Protein AF-A0A1T3P278-F1 (afdb_monomer)

Radius of gyration: 24.26 Å; Cα contacts (8 Å, |Δi|>4): 139; chains: 1; bounding box: 46×28×70 Å

Nearest PDB structures (foldseek):
  1vz0-assembly3_D  TM=4.898E-01  e=8.475E-02  Thermus thermophilus HB27
  1r71-assembly2_D  TM=7.189E-01  e=1.219E+00  Escherichia coli
  5f6f-assembly1_B  TM=4.542E-01  e=1.077E+00  Staphylococcus aureus
  5ffz-assembly1_A-2  TM=4.486E-01  e=1.662E+00  Staphylococcus aureus
  2j37-assembly1_W  TM=3.219E-01  e=3.496E+00  Canis sp.

Structure (mmCIF, N/CA/C/O backbone):
data_AF-A0A1T3P278-F1
#
_entry.id   AF-A0A1T3P278-F1
#
loop_
_atom_site.group_PDB
_atom_site.id
_atom_site.type_symbol
_atom_site.label_atom_id
_atom_site.label_alt_id
_atom_site.label_comp_id
_atom_site.label_asym_id
_atom_site.label_entity_id
_atom_site.label_seq_id
_atom_site.pdbx_PDB_ins_code
_atom_site.Cartn_x
_atom_site.Cartn_y
_atom_site.Cartn_z
_atom_site.occupancy
_atom_site.B_iso_or_equiv
_atom_site.auth_seq_id
_atom_site.auth_comp_id
_atom_site.auth_asym_id
_atom_site.auth_atom_id
_atom_site.pdbx_PDB_model_num
ATOM 1 N N . MET A 1 1 ? 30.015 12.607 -36.458 1.00 59.81 1 MET A N 1
ATOM 2 C CA . MET A 1 1 ? 29.574 11.250 -36.069 1.00 59.81 1 MET A CA 1
ATOM 3 C C . MET A 1 1 ? 28.086 11.302 -35.760 1.00 59.81 1 MET A C 1
ATOM 5 O O . MET A 1 1 ? 27.702 11.973 -34.810 1.00 59.81 1 MET A O 1
ATOM 9 N N . SER A 1 2 ? 27.245 10.689 -36.589 1.00 67.75 2 SER A N 1
ATOM 10 C CA . SER A 1 2 ? 25.789 10.689 -36.395 1.00 67.75 2 SER A CA 1
ATOM 11 C C . SER A 1 2 ? 25.413 9.704 -35.285 1.00 67.75 2 SER A C 1
ATOM 13 O O . SER A 1 2 ? 25.802 8.540 -35.339 1.00 67.75 2 SER A O 1
ATOM 15 N N . LEU A 1 3 ? 24.679 10.155 -34.266 1.00 79.50 3 LEU A N 1
ATOM 16 C CA . LEU A 1 3 ? 24.185 9.272 -33.205 1.00 79.50 3 LEU A CA 1
ATOM 17 C C . LEU A 1 3 ? 23.054 8.392 -33.755 1.00 79.50 3 LEU A C 1
ATOM 19 O O . LEU A 1 3 ? 22.084 8.912 -34.303 1.00 79.50 3 LEU A O 1
ATOM 23 N N . ALA A 1 4 ? 23.151 7.072 -33.580 1.00 90.50 4 ALA A N 1
ATOM 24 C CA . ALA A 1 4 ? 22.083 6.151 -33.957 1.00 90.50 4 ALA A CA 1
ATOM 25 C C . ALA A 1 4 ? 20.780 6.484 -33.201 1.00 90.50 4 ALA A C 1
ATOM 27 O O . ALA A 1 4 ? 20.784 6.710 -31.981 1.00 90.50 4 ALA A O 1
ATOM 28 N N . THR A 1 5 ? 19.655 6.508 -33.921 1.00 95.31 5 THR A N 1
ATOM 29 C CA . THR A 1 5 ? 18.324 6.789 -33.364 1.00 95.31 5 THR A CA 1
ATOM 30 C C . THR A 1 5 ? 17.374 5.614 -33.578 1.00 95.31 5 THR A C 1
ATOM 32 O O . THR A 1 5 ? 17.538 4.824 -34.501 1.00 95.31 5 THR A O 1
ATOM 35 N N . LYS A 1 6 ? 16.391 5.483 -32.684 1.00 94.75 6 LYS A N 1
ATOM 36 C CA . LYS A 1 6 ? 15.361 4.441 -32.692 1.00 94.75 6 LYS A CA 1
ATOM 37 C C . LYS A 1 6 ? 14.016 5.056 -32.302 1.00 94.75 6 LYS A C 1
ATOM 39 O O . LYS A 1 6 ? 13.959 5.934 -31.433 1.00 94.75 6 LYS A O 1
ATOM 44 N N . GLN A 1 7 ? 12.933 4.597 -32.926 1.00 97.31 7 GLN A N 1
ATOM 45 C CA . GLN A 1 7 ? 11.576 5.007 -32.572 1.00 97.31 7 GLN A CA 1
ATOM 46 C C . GLN A 1 7 ? 11.068 4.222 -31.356 1.00 97.31 7 GLN A C 1
ATOM 48 O O . GLN A 1 7 ? 11.244 3.010 -31.260 1.00 97.31 7 GLN A O 1
ATOM 53 N N . CYS A 1 8 ? 10.437 4.916 -30.409 1.00 96.75 8 CYS A N 1
ATOM 54 C CA . CYS A 1 8 ? 9.763 4.282 -29.277 1.00 96.75 8 CYS A CA 1
ATOM 55 C C . CYS A 1 8 ? 8.358 3.802 -29.668 1.00 96.75 8 CYS A C 1
ATOM 57 O O . CYS A 1 8 ? 7.543 4.615 -30.092 1.00 96.75 8 CYS A O 1
ATOM 59 N N . ASN A 1 9 ? 8.023 2.537 -29.402 1.00 95.31 9 ASN A N 1
ATOM 60 C CA . ASN A 1 9 ? 6.710 1.953 -29.712 1.00 95.31 9 ASN A CA 1
ATOM 61 C C . ASN A 1 9 ? 5.560 2.517 -28.857 1.00 95.31 9 ASN A C 1
ATOM 63 O O . ASN A 1 9 ? 4.403 2.309 -29.195 1.00 95.31 9 ASN A O 1
ATOM 67 N N . ARG A 1 10 ? 5.861 3.196 -27.736 1.00 92.50 10 ARG A N 1
ATOM 68 C CA . ARG A 1 10 ? 4.845 3.754 -26.821 1.00 92.50 10 ARG A CA 1
ATOM 69 C C . ARG A 1 10 ? 4.504 5.214 -27.108 1.00 92.50 10 ARG A C 1
ATOM 71 O O . ARG A 1 10 ? 3.342 5.586 -27.067 1.00 92.50 10 ARG A O 1
ATOM 78 N N . CYS A 1 11 ? 5.511 6.063 -27.314 1.00 94.94 11 CYS A N 1
ATOM 79 C CA . CYS A 1 11 ? 5.301 7.498 -27.553 1.00 94.94 11 CYS A CA 1
ATOM 80 C C . CYS A 1 11 ? 5.552 7.919 -29.003 1.00 94.94 11 CYS A C 1
ATOM 82 O O . CYS A 1 11 ? 5.442 9.103 -29.305 1.00 94.94 11 CYS A O 1
ATOM 84 N N . HIS A 1 12 ? 5.948 6.982 -29.869 1.00 95.50 12 HIS A N 1
ATOM 85 C CA . HIS A 1 12 ? 6.213 7.168 -31.300 1.00 95.50 12 HIS A CA 1
ATOM 86 C C . HIS A 1 12 ? 7.274 8.225 -31.654 1.00 95.50 12 HIS A C 1
ATOM 88 O O . HIS A 1 12 ? 7.442 8.573 -32.820 1.00 95.50 12 HIS A O 1
ATOM 94 N N . ARG A 1 13 ? 8.053 8.706 -30.673 1.00 96.12 13 ARG A N 1
ATOM 95 C CA . ARG A 1 13 ? 9.148 9.667 -30.889 1.00 96.12 13 ARG A CA 1
ATOM 96 C C . ARG A 1 13 ? 10.464 8.952 -31.192 1.00 96.12 13 ARG A C 1
ATOM 98 O O . ARG A 1 13 ? 10.806 7.979 -30.515 1.00 96.12 13 ARG A O 1
ATOM 105 N N . ASN A 1 14 ? 11.233 9.502 -32.130 1.00 96.56 14 ASN A N 1
ATOM 106 C CA . ASN A 1 14 ? 12.617 9.099 -32.376 1.00 96.56 14 ASN A CA 1
ATOM 107 C C . ASN A 1 14 ? 13.516 9.622 -31.252 1.00 96.56 14 ASN A C 1
ATOM 109 O O . ASN A 1 14 ? 13.490 10.807 -30.915 1.00 96.56 14 ASN A O 1
ATOM 113 N N . ARG A 1 15 ? 14.291 8.731 -30.633 1.00 94.56 15 ARG A N 1
ATOM 114 C CA . ARG A 1 15 ? 15.255 9.054 -29.573 1.00 94.56 15 ARG A CA 1
ATOM 115 C C . ARG A 1 15 ? 16.594 8.405 -29.894 1.00 94.56 15 ARG A C 1
ATOM 117 O O . ARG A 1 15 ? 16.657 7.449 -30.660 1.00 94.56 15 ARG A O 1
ATOM 124 N N . THR A 1 16 ? 17.668 8.902 -29.294 1.00 95.31 16 THR A N 1
ATOM 125 C CA . THR A 1 16 ? 18.978 8.248 -29.381 1.00 95.31 16 THR A CA 1
ATOM 126 C C . THR A 1 16 ? 18.913 6.854 -28.759 1.00 95.31 16 THR A C 1
ATOM 128 O O . THR A 1 16 ? 18.206 6.658 -27.768 1.00 95.31 16 THR A O 1
ATOM 131 N N . VAL A 1 17 ? 19.672 5.891 -29.291 1.00 95.06 17 VAL A N 1
ATOM 132 C CA . VAL A 1 17 ? 19.747 4.518 -28.739 1.00 95.06 17 VAL A CA 1
ATOM 133 C C . VAL A 1 17 ? 20.113 4.490 -27.247 1.00 95.06 17 VAL A C 1
ATOM 135 O O . VAL A 1 17 ? 19.632 3.642 -26.504 1.00 95.06 17 VAL A O 1
ATOM 138 N N . SER A 1 18 ? 20.858 5.492 -26.764 1.00 94.25 18 SER A N 1
ATOM 139 C CA . SER A 1 18 ? 21.175 5.693 -25.341 1.00 94.25 18 SER A CA 1
ATOM 140 C C . SER A 1 18 ? 19.956 5.923 -24.436 1.00 94.25 18 SER A C 1
ATOM 142 O O . SER A 1 18 ? 20.058 5.775 -23.221 1.00 94.25 18 SER A O 1
ATOM 144 N N . LYS A 1 19 ? 18.796 6.283 -25.000 1.00 96.00 19 LYS A N 1
ATOM 145 C CA . LYS A 1 19 ? 17.521 6.439 -24.281 1.00 96.00 19 LYS A CA 1
ATOM 146 C C . LYS A 1 19 ? 16.685 5.159 -24.275 1.00 96.00 19 LYS A C 1
ATOM 148 O O . LYS A 1 19 ? 15.501 5.218 -23.949 1.00 96.00 19 LYS A O 1
ATOM 153 N N . PHE A 1 20 ? 17.268 4.014 -24.616 1.00 96.19 20 PHE A N 1
ATOM 154 C CA . PHE A 1 20 ? 16.629 2.704 -24.550 1.00 96.19 20 PHE A CA 1
ATOM 155 C C . PHE A 1 20 ? 17.453 1.763 -23.667 1.00 96.19 20 PHE A C 1
ATOM 157 O O . PHE A 1 20 ? 18.680 1.831 -23.626 1.00 96.19 20 PHE A O 1
ATOM 164 N N . TRP A 1 21 ? 16.773 0.879 -22.938 1.00 94.31 21 TRP A N 1
ATOM 165 C CA . TRP A 1 21 ? 17.439 -0.155 -22.146 1.00 94.31 21 TRP A CA 1
ATOM 166 C C . TRP A 1 21 ? 18.032 -1.227 -23.066 1.00 94.31 21 TRP A C 1
ATOM 168 O O . TRP A 1 21 ? 17.357 -1.667 -23.999 1.00 94.31 21 TRP A O 1
ATOM 178 N N . ARG A 1 22 ? 19.264 -1.665 -22.779 1.00 94.94 22 ARG A N 1
ATOM 179 C CA . ARG A 1 22 ? 19.911 -2.781 -23.482 1.00 94.94 22 ARG A CA 1
ATOM 180 C C . ARG A 1 22 ? 19.222 -4.106 -23.136 1.00 94.94 22 ARG A C 1
ATOM 182 O O . ARG A 1 22 ? 18.919 -4.349 -21.969 1.00 94.94 22 ARG A O 1
ATOM 189 N N . ASP A 1 23 ? 18.984 -4.949 -24.134 1.00 95.50 23 ASP A N 1
ATOM 190 C CA . ASP A 1 23 ? 18.455 -6.309 -23.974 1.00 95.50 23 ASP A CA 1
ATOM 191 C C . ASP A 1 23 ? 19.122 -7.216 -25.013 1.00 95.50 23 ASP A C 1
ATOM 193 O O . ASP A 1 23 ? 18.791 -7.168 -26.195 1.00 95.50 23 ASP A O 1
ATOM 197 N N . ALA A 1 24 ? 20.086 -8.026 -24.570 1.00 95.44 24 ALA A N 1
ATOM 198 C CA . ALA A 1 24 ? 20.915 -8.860 -25.446 1.00 95.44 24 ALA A CA 1
ATOM 199 C C . ALA A 1 24 ? 20.131 -9.962 -26.182 1.00 95.44 24 ALA A C 1
ATOM 201 O O . ALA A 1 24 ? 20.670 -10.609 -27.072 1.00 95.44 24 ALA A O 1
ATOM 202 N N . ARG A 1 25 ? 18.868 -10.192 -25.807 1.00 95.75 25 ARG A N 1
ATOM 203 C CA . ARG A 1 25 ? 17.990 -11.185 -26.440 1.00 95.75 25 ARG A CA 1
ATOM 204 C C . ARG A 1 25 ? 17.287 -10.648 -27.686 1.00 95.75 25 ARG A C 1
ATOM 206 O O . ARG A 1 25 ? 16.671 -11.426 -28.405 1.00 95.75 25 ARG A O 1
ATOM 213 N N . LEU A 1 26 ? 17.311 -9.333 -27.907 1.00 93.56 26 LEU A N 1
ATOM 214 C CA . LEU A 1 26 ? 16.681 -8.703 -29.064 1.00 93.56 26 LEU A CA 1
ATOM 215 C C . LEU A 1 26 ? 17.700 -8.543 -30.202 1.00 93.56 26 LEU A C 1
ATOM 217 O O . LEU A 1 26 ? 18.852 -8.216 -29.915 1.00 93.56 26 LEU A O 1
ATOM 221 N N . PRO A 1 27 ? 17.297 -8.710 -31.478 1.00 91.94 27 PRO A N 1
ATOM 222 C CA . PRO A 1 27 ? 18.211 -8.610 -32.623 1.00 91.94 27 PRO A CA 1
ATOM 223 C C . PRO A 1 27 ? 18.964 -7.277 -32.717 1.00 91.94 27 PRO A C 1
ATOM 225 O O . PRO A 1 27 ? 20.087 -7.226 -33.203 1.00 91.94 27 PRO A O 1
ATOM 228 N N . ASP A 1 28 ? 18.349 -6.194 -32.246 1.00 90.19 28 ASP A N 1
ATOM 229 C CA . ASP A 1 28 ? 18.924 -4.850 -32.227 1.00 90.19 28 ASP A CA 1
ATOM 230 C C . ASP A 1 28 ? 19.622 -4.503 -30.903 1.00 90.19 28 ASP A C 1
ATOM 232 O O . ASP A 1 28 ? 20.197 -3.426 -30.776 1.00 90.19 28 ASP A O 1
ATOM 236 N N . GLY A 1 29 ? 19.564 -5.387 -29.903 1.00 95.00 29 GLY A N 1
ATOM 237 C CA . GLY A 1 29 ? 20.167 -5.190 -28.589 1.00 95.00 29 GLY A CA 1
ATOM 238 C C . GLY A 1 29 ? 19.476 -4.147 -27.699 1.00 95.00 29 GLY A C 1
ATOM 239 O O . GLY A 1 29 ? 19.986 -3.863 -26.611 1.00 95.00 29 GLY A O 1
ATOM 240 N N . PHE A 1 30 ? 18.333 -3.573 -28.103 1.00 95.31 30 PHE A N 1
AT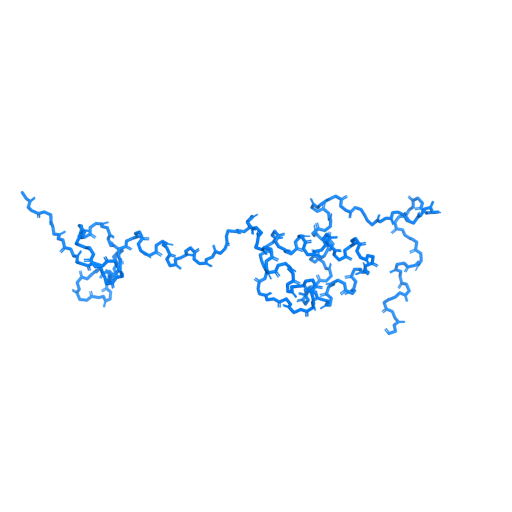OM 241 C CA . PHE A 1 30 ? 17.642 -2.509 -27.361 1.00 95.31 30 PHE A CA 1
ATOM 242 C C . PHE A 1 30 ? 16.135 -2.749 -27.273 1.00 95.31 30 PHE A C 1
ATOM 244 O O . PHE A 1 30 ? 15.474 -3.132 -28.231 1.00 95.31 30 PHE A O 1
ATOM 251 N N . ARG A 1 31 ? 15.527 -2.430 -26.127 1.00 95.19 31 ARG A N 1
ATOM 252 C CA . ARG A 1 31 ? 14.065 -2.520 -25.987 1.00 95.19 31 ARG A CA 1
ATOM 253 C C . ARG A 1 31 ? 13.331 -1.570 -26.936 1.00 95.19 31 ARG A C 1
ATOM 255 O O . ARG A 1 31 ? 13.798 -0.476 -27.232 1.00 95.19 31 ARG A O 1
ATOM 262 N N . GLY A 1 32 ? 12.111 -1.943 -27.328 1.00 94.94 32 GLY A N 1
ATOM 263 C CA . GLY A 1 32 ? 11.233 -1.109 -28.163 1.00 94.94 32 GLY A CA 1
ATOM 264 C C . GLY A 1 32 ? 10.639 0.124 -27.465 1.00 94.94 32 GLY A C 1
ATOM 265 O O . GLY A 1 32 ? 9.978 0.935 -28.105 1.00 94.94 32 GLY A O 1
ATOM 266 N N . ILE A 1 33 ? 10.848 0.290 -26.155 1.00 95.06 33 ILE A N 1
ATOM 267 C CA . ILE A 1 33 ? 10.278 1.384 -25.358 1.00 95.06 33 ILE A CA 1
ATOM 268 C C . ILE A 1 33 ? 11.417 2.208 -24.751 1.00 95.06 33 ILE A C 1
ATOM 270 O O . ILE A 1 33 ? 12.332 1.647 -24.144 1.00 95.06 33 ILE A O 1
ATOM 274 N N . CYS A 1 34 ? 11.358 3.536 -24.891 1.00 95.00 34 CYS A N 1
ATOM 275 C CA . CYS A 1 34 ? 12.368 4.429 -24.320 1.00 95.00 34 CYS A CA 1
ATOM 276 C C . CYS A 1 34 ? 12.324 4.432 -22.783 1.00 95.00 34 CYS A C 1
ATOM 278 O O . CYS A 1 34 ? 11.293 4.126 -22.183 1.00 95.00 34 CYS A O 1
ATOM 280 N N . THR A 1 35 ? 13.424 4.812 -22.132 1.00 92.69 35 THR A N 1
ATOM 281 C CA . THR A 1 35 ? 13.563 4.791 -20.667 1.00 92.69 35 THR A CA 1
ATOM 282 C C . THR A 1 35 ? 12.464 5.583 -19.966 1.00 92.69 35 THR A C 1
ATOM 284 O O . THR A 1 35 ? 11.836 5.047 -19.062 1.00 92.69 35 THR A O 1
ATOM 287 N N . THR A 1 36 ? 12.120 6.773 -20.466 1.00 90.94 36 THR A N 1
ATOM 288 C CA . THR A 1 36 ? 11.020 7.599 -19.937 1.00 90.94 36 THR A CA 1
ATOM 289 C C . THR A 1 36 ? 9.674 6.875 -19.999 1.00 90.94 36 THR A C 1
ATOM 291 O O . THR A 1 36 ? 8.918 6.834 -19.035 1.00 90.94 36 THR A O 1
ATOM 294 N N . CYS A 1 37 ? 9.359 6.255 -21.138 1.00 89.81 37 CYS A N 1
ATOM 295 C CA . CYS A 1 37 ? 8.137 5.469 -21.286 1.00 89.81 37 CYS A CA 1
ATOM 296 C C . CYS A 1 37 ? 8.163 4.203 -20.425 1.00 89.81 37 CYS A C 1
ATOM 298 O O . CYS A 1 37 ? 7.119 3.794 -19.928 1.00 89.81 37 CYS A O 1
ATOM 300 N N . SER A 1 38 ? 9.333 3.597 -20.229 1.00 88.12 38 SER A N 1
ATOM 301 C CA . SER A 1 38 ? 9.500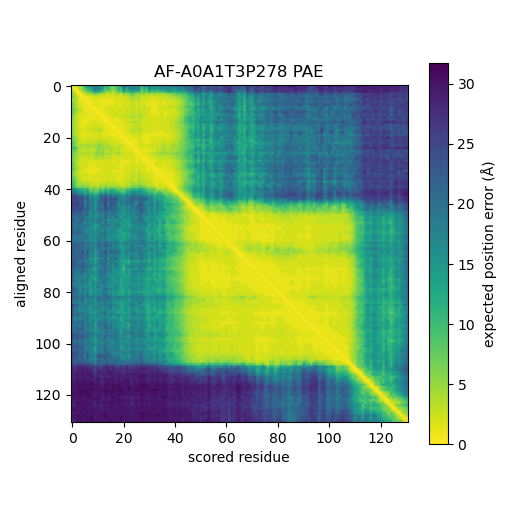 2.459 -19.331 1.00 88.12 38 SER A CA 1
ATOM 302 C C . SER A 1 38 ? 9.287 2.861 -17.869 1.00 88.12 38 SER A C 1
ATOM 304 O O . SER A 1 38 ? 8.697 2.088 -17.118 1.00 88.12 38 SER A O 1
ATOM 306 N N . GLU A 1 39 ? 9.739 4.044 -17.458 1.00 83.12 39 GLU A N 1
ATOM 307 C CA . GLU A 1 39 ? 9.532 4.598 -16.115 1.00 83.12 39 GLU A CA 1
ATOM 308 C C . GLU A 1 39 ? 8.053 4.871 -15.854 1.00 83.12 39 GLU A C 1
ATOM 310 O O . GLU A 1 39 ? 7.535 4.437 -14.832 1.00 83.12 39 GLU A O 1
ATOM 315 N N . LEU A 1 40 ? 7.333 5.446 -16.821 1.00 76.75 40 LEU A N 1
ATOM 316 C CA . LEU A 1 40 ? 5.884 5.651 -16.711 1.00 76.75 40 LEU A CA 1
ATOM 317 C C . LEU A 1 40 ? 5.102 4.335 -16.561 1.00 76.75 40 LEU A C 1
ATOM 319 O O . LEU A 1 40 ? 4.076 4.305 -15.897 1.00 76.75 40 LEU A O 1
ATOM 323 N N . THR A 1 41 ? 5.548 3.234 -17.181 1.00 67.38 41 THR A N 1
ATOM 324 C CA . THR A 1 41 ? 4.941 1.902 -16.952 1.00 67.38 41 THR A CA 1
ATOM 325 C C . THR A 1 41 ? 5.348 1.287 -15.618 1.00 67.38 41 THR A C 1
ATOM 327 O O . THR A 1 41 ? 4.564 0.554 -15.032 1.00 67.38 41 THR A O 1
ATOM 330 N N . ARG A 1 42 ? 6.562 1.563 -15.125 1.00 63.34 42 ARG A N 1
ATOM 331 C CA . ARG A 1 42 ? 6.990 1.128 -13.785 1.00 63.34 42 ARG A CA 1
ATOM 332 C C . ARG A 1 42 ? 6.265 1.920 -12.686 1.00 63.34 42 ARG A C 1
ATOM 334 O O . ARG A 1 42 ? 6.071 1.404 -11.593 1.00 63.34 42 ARG A O 1
ATOM 341 N N . GLY A 1 43 ? 5.833 3.142 -13.004 1.00 54.47 43 GLY A N 1
ATOM 342 C CA . GLY A 1 43 ? 5.131 4.086 -12.135 1.00 54.47 43 GLY A CA 1
ATOM 343 C C . GLY A 1 43 ? 3.622 3.881 -11.994 1.00 54.47 43 GLY A C 1
ATOM 344 O O . GLY A 1 43 ? 2.986 4.674 -11.314 1.00 54.47 43 GLY A O 1
ATOM 345 N N . THR A 1 44 ? 3.027 2.812 -12.541 1.00 56.25 44 THR A N 1
ATOM 346 C CA . THR A 1 44 ? 1.699 2.374 -12.056 1.00 56.25 44 THR A CA 1
ATOM 347 C C . THR A 1 44 ? 1.779 1.775 -10.646 1.00 56.25 44 THR A C 1
ATOM 349 O O . THR A 1 44 ? 0.761 1.422 -10.054 1.00 56.25 44 THR A O 1
ATOM 352 N N . GLY A 1 45 ? 2.986 1.652 -10.083 1.00 56.16 45 GLY A N 1
ATOM 353 C CA . GLY A 1 45 ? 3.180 1.527 -8.650 1.00 56.16 45 GLY A CA 1
ATOM 354 C C . GLY A 1 45 ? 2.831 2.848 -7.978 1.00 56.16 45 GLY A C 1
ATOM 355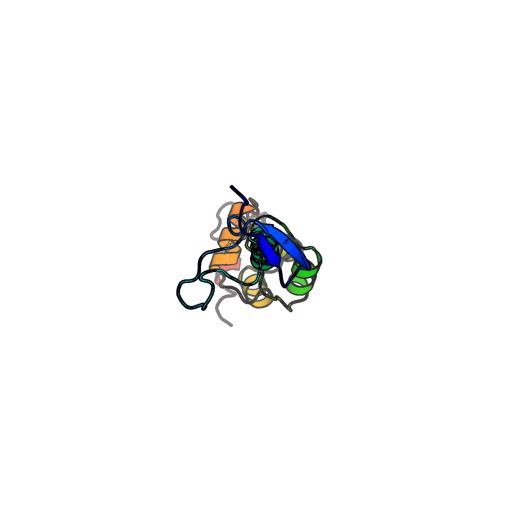 O O . GLY A 1 45 ? 3.681 3.731 -7.896 1.00 56.16 45 GLY A O 1
ATOM 356 N N . ARG A 1 46 ? 1.584 2.965 -7.505 1.00 61.38 46 ARG A N 1
ATOM 357 C CA . ARG A 1 46 ? 1.151 4.001 -6.559 1.00 61.38 46 ARG A CA 1
ATOM 358 C C . ARG A 1 46 ? 2.269 4.231 -5.535 1.00 61.38 46 ARG A C 1
ATOM 360 O O . ARG A 1 46 ? 2.771 3.252 -4.966 1.00 61.38 46 ARG A O 1
ATOM 367 N N . ARG A 1 47 ? 2.701 5.484 -5.337 1.00 67.88 47 ARG A N 1
ATOM 368 C CA . ARG A 1 47 ? 3.797 5.773 -4.401 1.00 67.88 47 ARG A CA 1
ATOM 369 C C . ARG A 1 47 ? 3.415 5.227 -3.014 1.00 67.88 47 ARG A C 1
ATOM 371 O O . ARG A 1 47 ? 2.245 5.317 -2.647 1.00 67.88 47 ARG A O 1
ATOM 378 N N . PRO A 1 48 ? 4.334 4.615 -2.244 1.00 71.94 48 PRO A N 1
ATOM 379 C CA . PRO A 1 48 ? 3.978 3.974 -0.971 1.00 71.94 48 PRO A CA 1
ATOM 380 C C . PRO A 1 48 ? 3.409 4.932 0.085 1.00 71.94 48 PRO A C 1
ATOM 382 O O . PRO A 1 48 ? 2.747 4.487 1.025 1.00 71.94 48 PRO A O 1
ATOM 385 N N . ASP A 1 49 ? 3.736 6.216 -0.047 1.00 80.06 49 ASP A N 1
ATOM 386 C CA . ASP A 1 49 ? 3.348 7.336 0.806 1.00 80.06 49 ASP A CA 1
ATOM 387 C C . ASP A 1 49 ? 2.090 8.074 0.325 1.00 80.06 49 ASP A C 1
ATOM 389 O O . ASP A 1 49 ? 1.461 8.771 1.117 1.00 80.06 49 ASP A O 1
ATOM 393 N N . GLU A 1 50 ? 1.692 7.895 -0.933 1.00 86.25 50 GLU A N 1
ATOM 394 C CA . GLU A 1 50 ? 0.514 8.543 -1.508 1.00 86.25 50 GLU A CA 1
ATOM 395 C C . GLU A 1 50 ? -0.759 7.764 -1.163 1.00 86.25 50 GLU A C 1
ATOM 397 O O . GLU A 1 50 ? -0.800 6.535 -1.256 1.00 86.25 50 GLU A O 1
ATOM 402 N N . VAL A 1 51 ? -1.807 8.480 -0.762 1.00 91.00 51 VAL A N 1
ATOM 403 C CA . VAL A 1 51 ? -3.100 7.895 -0.398 1.00 91.00 51 VAL A CA 1
ATOM 404 C C . VAL A 1 51 ? -4.081 8.140 -1.535 1.00 91.00 51 VAL A C 1
ATOM 406 O O . VAL A 1 51 ? -4.383 9.292 -1.831 1.00 91.00 51 VAL A O 1
ATOM 409 N N . ASP A 1 52 ? -4.605 7.076 -2.148 1.00 91.06 52 ASP A N 1
ATOM 410 C CA . ASP A 1 52 ? -5.747 7.179 -3.060 1.00 91.06 52 ASP A CA 1
ATOM 411 C C . ASP A 1 52 ? -7.059 7.100 -2.255 1.00 91.06 52 ASP A C 1
ATOM 413 O O . ASP A 1 52 ? -7.373 6.032 -1.704 1.00 91.06 52 ASP A O 1
ATOM 417 N N . PRO A 1 53 ? -7.858 8.184 -2.193 1.00 93.44 53 PRO A N 1
ATOM 418 C CA . PRO A 1 53 ? -9.105 8.207 -1.429 1.00 93.44 53 PRO A CA 1
ATOM 419 C C . PRO A 1 53 ? -10.086 7.103 -1.842 1.00 93.44 53 PRO A C 1
ATOM 421 O O . PRO A 1 53 ? -10.686 6.459 -0.986 1.00 93.44 53 PRO A O 1
ATOM 424 N N . MET A 1 54 ? -10.178 6.788 -3.138 1.00 93.12 54 MET A N 1
ATOM 425 C CA . MET A 1 54 ? -11.092 5.768 -3.662 1.00 93.12 54 MET A CA 1
ATOM 426 C C . MET A 1 54 ? -10.657 4.348 -3.265 1.00 93.12 54 MET A C 1
ATOM 428 O O . MET A 1 54 ? -11.468 3.425 -3.140 1.00 93.12 54 MET A O 1
ATOM 432 N N . ALA A 1 55 ? -9.354 4.122 -3.079 1.00 93.94 55 ALA A N 1
ATOM 433 C CA . ALA A 1 55 ? -8.857 2.860 -2.538 1.00 93.94 55 ALA A CA 1
ATOM 434 C C . ALA A 1 55 ? -9.197 2.714 -1.049 1.00 93.94 55 ALA A C 1
ATOM 436 O O . ALA A 1 55 ? -9.629 1.636 -0.631 1.00 93.94 55 ALA A O 1
ATOM 437 N N . VAL A 1 56 ? -9.050 3.796 -0.279 1.00 96.25 56 VAL A N 1
ATOM 438 C CA . VAL A 1 56 ? -9.400 3.836 1.147 1.00 96.25 56 VAL A CA 1
ATOM 439 C C . VAL A 1 56 ? -10.897 3.624 1.347 1.00 96.25 56 VAL A C 1
ATOM 441 O O . VAL A 1 56 ? -11.281 2.768 2.139 1.00 96.25 56 VAL A O 1
ATOM 444 N N . GLU A 1 57 ? -11.748 4.331 0.606 1.00 96.69 57 GLU A N 1
ATOM 445 C CA . GLU A 1 57 ? -13.206 4.211 0.709 1.00 96.69 57 GLU A CA 1
ATOM 446 C C . GLU A 1 57 ? -13.687 2.780 0.453 1.00 96.69 57 GLU A C 1
ATOM 448 O O . GLU A 1 57 ? -14.421 2.219 1.268 1.00 96.69 57 GLU A O 1
ATOM 453 N N . ARG A 1 58 ? -13.210 2.137 -0.622 1.00 95.62 58 ARG A N 1
ATOM 454 C CA . ARG A 1 58 ? -13.536 0.729 -0.913 1.00 95.62 58 ARG A CA 1
ATOM 455 C C . ARG A 1 58 ? -13.103 -0.216 0.203 1.00 95.62 58 ARG A C 1
ATOM 457 O O . ARG A 1 58 ? -13.851 -1.124 0.566 1.00 95.62 58 ARG A O 1
ATOM 464 N N . ALA A 1 59 ? -11.915 0.002 0.766 1.00 96.81 59 ALA A N 1
ATOM 465 C CA . ALA A 1 59 ? -11.426 -0.789 1.887 1.00 96.81 59 ALA A CA 1
ATOM 466 C C . ALA A 1 59 ? -12.276 -0.585 3.148 1.00 96.81 59 ALA A C 1
ATOM 468 O O . ALA A 1 59 ? -12.656 -1.552 3.801 1.00 96.81 59 ALA A O 1
ATOM 469 N N . VAL A 1 60 ? -12.646 0.659 3.451 1.00 97.12 60 VAL A N 1
ATOM 470 C CA . VAL A 1 60 ? -13.542 1.021 4.558 1.00 97.12 60 VAL A CA 1
ATOM 471 C C . VAL A 1 60 ? -14.965 0.486 4.344 1.00 97.12 60 VAL A C 1
ATOM 473 O O . VAL A 1 60 ? -15.684 0.263 5.317 1.00 97.12 60 VAL A O 1
ATOM 476 N N . ALA A 1 61 ? -15.369 0.208 3.106 1.00 96.56 61 ALA A N 1
ATOM 477 C CA . ALA A 1 61 ? -16.618 -0.475 2.772 1.00 96.56 61 ALA A CA 1
ATOM 478 C C . ALA A 1 61 ? -16.531 -2.019 2.838 1.00 96.56 61 ALA A C 1
ATOM 480 O O . ALA A 1 61 ? -17.522 -2.686 2.561 1.00 96.56 61 ALA A O 1
ATOM 481 N N . GLY A 1 62 ? -15.377 -2.599 3.197 1.00 94.81 62 GLY A N 1
ATOM 482 C CA . GLY A 1 62 ? -15.196 -4.051 3.363 1.00 94.81 62 GLY A CA 1
ATOM 483 C C . GLY A 1 62 ? -14.761 -4.785 2.091 1.00 94.81 62 GLY A C 1
ATOM 484 O O . GLY A 1 62 ? -14.702 -6.014 2.063 1.00 94.81 62 GLY A O 1
ATOM 485 N N . ASN A 1 63 ? -14.413 -4.040 1.037 1.00 94.88 63 ASN A N 1
ATOM 486 C CA . ASN A 1 63 ? -13.918 -4.577 -0.230 1.00 94.88 63 ASN A CA 1
ATOM 487 C C . ASN A 1 63 ? -12.488 -4.084 -0.514 1.00 94.88 63 ASN A C 1
ATOM 489 O O . ASN A 1 63 ? -12.258 -3.353 -1.485 1.00 94.88 63 ASN A O 1
ATOM 493 N N . PRO A 1 64 ? -11.506 -4.442 0.336 1.00 90.75 64 PRO A N 1
ATOM 494 C CA . PRO A 1 64 ? -10.134 -3.987 0.175 1.00 90.75 64 PRO A CA 1
ATOM 495 C C . PRO A 1 64 ? -9.498 -4.632 -1.064 1.00 90.75 64 PRO A C 1
ATOM 497 O O . PRO A 1 64 ? -9.471 -5.854 -1.218 1.00 90.75 64 PRO A O 1
ATOM 500 N N . GLY A 1 65 ? -8.968 -3.793 -1.955 1.00 89.69 65 GLY A N 1
ATOM 501 C CA . GLY A 1 65 ? -8.034 -4.217 -2.997 1.00 89.69 65 GLY A CA 1
ATOM 502 C C . GLY A 1 65 ? -6.601 -4.310 -2.461 1.00 89.69 65 GLY A C 1
ATOM 503 O O . GLY A 1 65 ? -6.364 -4.415 -1.259 1.00 89.69 65 GLY A O 1
ATOM 504 N N . LYS A 1 66 ? -5.610 -4.207 -3.352 1.00 90.88 66 LYS A N 1
ATOM 505 C CA . LYS A 1 66 ? -4.207 -4.068 -2.943 1.00 90.88 66 LYS A CA 1
ATOM 506 C C . LYS A 1 66 ? -3.969 -2.657 -2.396 1.00 90.88 66 LYS A C 1
ATOM 508 O O . LYS A 1 66 ? -3.852 -1.716 -3.177 1.00 90.88 66 LYS A O 1
ATOM 513 N N . LEU A 1 67 ? -3.899 -2.532 -1.073 1.00 91.38 67 LEU A N 1
ATOM 514 C CA . LEU A 1 67 ? -3.568 -1.281 -0.389 1.00 91.38 67 LEU A CA 1
ATOM 515 C C . LEU A 1 67 ? -2.057 -1.134 -0.224 1.00 91.38 67 LEU A C 1
ATOM 517 O O . LEU A 1 67 ? -1.352 -2.104 0.071 1.00 91.38 67 LEU A O 1
ATOM 521 N N . ASN A 1 68 ? -1.560 0.089 -0.374 1.00 91.44 68 ASN A N 1
ATOM 522 C CA . ASN A 1 68 ? -0.216 0.436 0.066 1.00 91.44 68 ASN A CA 1
ATOM 523 C C . ASN A 1 68 ? -0.197 0.708 1.596 1.00 91.44 68 ASN A C 1
ATOM 525 O O . ASN A 1 68 ? -1.246 0.742 2.251 1.00 91.44 68 ASN A O 1
ATOM 529 N N . PRO A 1 69 ? 0.986 0.890 2.212 1.00 92.81 69 PRO A N 1
ATOM 530 C CA . PRO A 1 69 ? 1.075 1.145 3.648 1.00 92.81 69 PRO A CA 1
ATOM 531 C C . PRO A 1 69 ? 0.372 2.428 4.117 1.00 92.81 69 PRO A C 1
ATOM 533 O O . PRO A 1 69 ? -0.157 2.436 5.227 1.00 92.81 69 PRO A O 1
A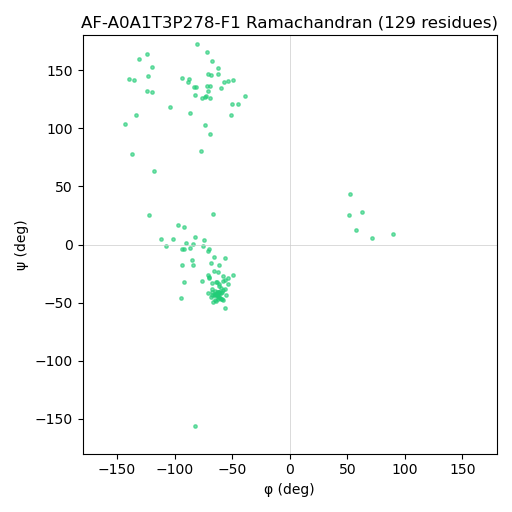TOM 536 N N . ALA A 1 70 ? 0.379 3.504 3.323 1.00 93.19 70 ALA A N 1
ATOM 537 C CA . ALA A 1 70 ? -0.275 4.763 3.680 1.00 93.19 70 ALA A CA 1
ATOM 538 C C . ALA A 1 70 ? -1.803 4.632 3.691 1.00 93.19 70 ALA A C 1
ATOM 540 O O . ALA A 1 70 ? -2.447 5.006 4.667 1.00 93.19 70 ALA A O 1
ATOM 541 N N . GLU A 1 71 ? -2.369 3.995 2.674 1.00 95.38 71 GLU A N 1
ATOM 542 C CA . GLU A 1 71 ? -3.800 3.719 2.558 1.00 95.38 71 GLU A CA 1
ATOM 543 C C . GLU A 1 71 ? -4.289 2.768 3.640 1.00 95.38 71 GLU A C 1
ATOM 545 O O . GLU A 1 71 ? -5.351 2.977 4.217 1.00 95.38 71 GLU A O 1
ATOM 550 N N . CYS A 1 72 ? -3.497 1.740 3.960 1.00 95.38 72 CYS A N 1
ATOM 551 C CA . CYS A 1 72 ? -3.815 0.847 5.066 1.00 95.38 72 CYS A CA 1
ATOM 552 C C . CYS A 1 72 ? -3.866 1.611 6.395 1.00 95.38 72 CYS A C 1
ATOM 554 O O . CYS A 1 72 ? -4.755 1.350 7.204 1.00 95.38 72 CYS A O 1
ATOM 556 N N . ARG A 1 73 ? -2.939 2.550 6.639 1.00 95.94 73 ARG A N 1
ATOM 557 C CA . ARG A 1 73 ? -2.983 3.400 7.839 1.00 95.94 73 ARG A CA 1
ATOM 558 C C . ARG A 1 73 ? -4.247 4.251 7.853 1.00 95.94 73 ARG A C 1
ATOM 560 O O . ARG A 1 73 ? -4.946 4.258 8.861 1.00 95.94 73 ARG A O 1
ATOM 567 N N . GLU A 1 74 ? -4.573 4.894 6.742 1.00 96.56 74 GLU A N 1
ATOM 568 C CA . GLU A 1 74 ? -5.742 5.766 6.669 1.00 96.56 74 GLU A CA 1
ATOM 569 C C . GLU A 1 74 ? -7.063 5.003 6.848 1.00 96.56 74 GLU A C 1
ATOM 571 O O . GLU A 1 74 ? -7.915 5.401 7.642 1.00 96.56 74 GLU A O 1
ATOM 576 N N . ALA A 1 75 ? -7.205 3.834 6.221 1.00 97.12 75 ALA A N 1
ATOM 577 C CA . ALA A 1 75 ? -8.364 2.972 6.434 1.00 97.12 75 ALA A CA 1
ATOM 578 C C . ALA A 1 75 ? -8.476 2.518 7.902 1.00 97.12 75 ALA A C 1
ATOM 580 O O . ALA A 1 75 ? -9.565 2.521 8.478 1.00 97.12 75 ALA A O 1
ATOM 581 N N . VAL A 1 76 ? -7.348 2.183 8.545 1.00 96.19 76 VAL A N 1
ATOM 582 C CA . VAL A 1 76 ? -7.309 1.856 9.980 1.00 96.19 76 VAL A CA 1
ATOM 583 C C . VAL A 1 76 ? -7.733 3.051 10.835 1.00 96.19 76 VAL A C 1
ATOM 585 O O . VAL A 1 76 ? -8.473 2.840 11.797 1.00 96.19 76 VAL A O 1
ATOM 588 N N . ARG A 1 77 ? -7.316 4.284 10.512 1.00 95.38 77 ARG A N 1
ATOM 589 C CA . ARG A 1 77 ? -7.752 5.504 11.214 1.00 95.38 77 ARG A CA 1
ATOM 590 C C . ARG A 1 77 ? -9.275 5.627 11.188 1.00 95.38 77 ARG A C 1
ATOM 592 O O . ARG A 1 77 ? -9.899 5.651 12.246 1.00 95.38 77 ARG A O 1
ATOM 599 N N . ILE A 1 78 ? -9.868 5.580 9.995 1.00 95.88 78 ILE A N 1
ATOM 600 C CA . ILE A 1 78 ? -11.316 5.740 9.792 1.00 95.88 78 ILE A CA 1
ATOM 601 C C . ILE A 1 78 ? -12.111 4.637 10.509 1.00 95.88 78 ILE A C 1
ATOM 603 O O . ILE A 1 78 ? -13.091 4.914 11.198 1.00 95.88 78 ILE A O 1
ATOM 607 N N . LEU A 1 79 ? -11.695 3.371 10.402 1.00 94.31 79 LEU A N 1
ATOM 608 C CA . LEU A 1 79 ? -12.396 2.268 11.078 1.00 94.31 79 LEU A CA 1
ATOM 609 C C . LEU A 1 79 ? -12.221 2.311 12.606 1.00 94.31 79 LEU A C 1
ATOM 611 O O . LEU A 1 79 ? -13.104 1.884 13.350 1.00 94.31 79 LEU A O 1
ATOM 615 N N . THR A 1 80 ? -11.106 2.867 13.087 1.00 90.94 80 THR A N 1
ATOM 616 C CA . THR A 1 80 ? -10.893 3.129 14.517 1.00 90.94 80 THR A CA 1
ATOM 617 C C . THR A 1 80 ? -11.836 4.217 15.027 1.00 90.94 80 THR A C 1
ATOM 619 O O . THR A 1 80 ? -12.418 4.052 16.096 1.00 90.94 80 THR A O 1
ATOM 622 N N . GLU A 1 81 ? -12.057 5.282 14.254 1.00 90.50 81 GLU A N 1
ATOM 623 C CA . GLU A 1 81 ? -13.037 6.335 14.566 1.00 90.50 81 GLU A CA 1
ATOM 624 C C . GLU A 1 81 ? -14.474 5.797 14.592 1.00 90.50 81 GLU A C 1
ATOM 626 O O . GLU A 1 81 ? -15.275 6.196 15.437 1.00 90.50 81 GLU A O 1
ATOM 631 N N . ARG A 1 82 ? -14.771 4.793 13.758 1.00 91.31 82 ARG A N 1
ATOM 632 C CA . ARG A 1 82 ? -16.027 4.020 13.794 1.00 91.31 82 ARG A CA 1
ATOM 633 C C . ARG A 1 82 ? -16.119 3.025 14.960 1.00 91.31 82 ARG A C 1
ATOM 635 O O . ARG A 1 82 ? -17.105 2.302 15.063 1.00 91.31 82 ARG A O 1
ATOM 642 N N . ARG A 1 83 ? -15.124 3.001 15.855 1.00 89.00 83 ARG A N 1
ATOM 643 C CA . ARG A 1 83 ? -15.043 2.152 17.059 1.00 89.00 83 ARG A CA 1
ATOM 644 C C . ARG A 1 83 ? -15.004 0.645 16.785 1.00 89.00 83 ARG A C 1
ATOM 646 O O . ARG A 1 83 ? -15.392 -0.138 17.650 1.00 89.00 83 ARG A O 1
ATOM 653 N N . LEU A 1 84 ? -14.496 0.221 15.627 1.00 86.88 84 LEU A N 1
ATOM 654 C CA . LEU A 1 84 ? -14.280 -1.205 15.373 1.00 86.88 84 LEU A CA 1
ATOM 655 C C . LEU A 1 84 ? -13.113 -1.745 16.217 1.00 86.88 84 LEU A C 1
ATOM 657 O O . LEU A 1 84 ? -12.118 -1.052 16.487 1.00 86.88 84 LEU A O 1
ATOM 661 N N . SER A 1 85 ? -13.230 -3.012 16.626 1.00 87.00 85 SER A N 1
ATOM 662 C CA . SER A 1 85 ? -12.162 -3.705 17.345 1.00 87.00 85 SER A CA 1
ATOM 663 C C . SER A 1 85 ? -10.988 -4.033 16.415 1.00 87.00 85 SER A C 1
ATOM 665 O O . SER A 1 85 ? -11.099 -3.987 15.192 1.00 87.00 85 SER A O 1
ATOM 667 N N . TYR A 1 86 ? -9.833 -4.392 16.982 1.00 85.81 86 TYR A N 1
ATOM 668 C CA . TYR A 1 86 ? -8.663 -4.794 16.190 1.00 85.81 86 TYR A CA 1
ATOM 669 C C . TYR A 1 86 ? -8.958 -5.982 15.268 1.00 85.81 86 TYR A C 1
ATOM 671 O O . TYR A 1 86 ? -8.471 -6.002 14.139 1.00 85.81 86 TYR A O 1
ATOM 679 N N . ARG A 1 87 ? -9.735 -6.957 15.762 1.00 88.50 87 ARG A N 1
ATOM 680 C CA . ARG A 1 87 ? -10.123 -8.157 15.015 1.00 88.50 87 ARG A CA 1
ATOM 681 C C . ARG A 1 87 ? -11.027 -7.779 13.850 1.00 88.50 87 ARG A C 1
ATOM 683 O O . ARG A 1 87 ? -10.716 -8.133 12.721 1.00 88.50 87 ARG A O 1
ATOM 690 N N . ASP A 1 88 ? -12.053 -6.979 14.127 1.00 90.69 88 ASP A N 1
ATOM 691 C CA . ASP A 1 88 ? -13.019 -6.567 13.108 1.00 90.69 88 ASP A CA 1
ATOM 692 C C . ASP A 1 88 ? -12.330 -5.736 12.019 1.00 90.69 88 ASP A C 1
ATOM 694 O O . ASP A 1 88 ? -12.555 -5.966 10.841 1.00 90.69 88 ASP A O 1
ATOM 698 N N . ILE A 1 89 ? -11.409 -4.831 12.376 1.00 94.19 89 ILE A N 1
ATOM 699 C CA . ILE A 1 89 ? -10.625 -4.069 11.387 1.00 94.19 89 ILE A CA 1
ATOM 700 C C . ILE A 1 89 ? -9.744 -4.992 10.538 1.00 94.19 89 ILE A C 1
ATOM 702 O O . ILE A 1 89 ? -9.627 -4.790 9.330 1.00 94.19 89 ILE A O 1
ATOM 706 N N . ALA A 1 90 ? -9.093 -5.978 11.158 1.00 95.06 90 ALA A N 1
ATOM 707 C CA . ALA A 1 90 ? -8.225 -6.918 10.457 1.00 95.06 90 ALA A CA 1
ATOM 708 C C . ALA A 1 90 ? -9.012 -7.755 9.438 1.00 95.06 90 ALA A C 1
ATOM 710 O O . ALA A 1 90 ? -8.576 -7.896 8.295 1.00 95.06 90 ALA A O 1
ATOM 711 N N . GLU A 1 91 ? -10.193 -8.235 9.828 1.00 95.50 91 GLU A N 1
ATOM 712 C CA . GLU A 1 91 ? -11.122 -8.960 8.961 1.00 95.50 91 GLU A CA 1
ATOM 713 C C . GLU A 1 91 ? -11.649 -8.069 7.829 1.00 95.50 91 GLU A C 1
ATOM 715 O O . GLU A 1 91 ? -11.547 -8.428 6.655 1.00 95.50 91 GLU A O 1
ATOM 720 N N . HIS A 1 92 ? -12.091 -6.854 8.163 1.00 94.81 92 HIS A N 1
ATOM 721 C CA . HIS A 1 92 ? -12.626 -5.871 7.216 1.00 94.81 92 HIS A CA 1
ATOM 722 C C . HIS A 1 92 ? -11.617 -5.479 6.132 1.00 94.81 92 HIS A C 1
ATOM 724 O O . HIS A 1 92 ? -11.971 -5.308 4.967 1.00 94.81 92 HIS A O 1
ATOM 730 N N . LEU A 1 93 ? -10.338 -5.368 6.506 1.00 96.56 93 LEU A N 1
ATOM 731 C CA . LEU A 1 93 ? -9.236 -5.045 5.597 1.00 96.56 93 LEU A CA 1
ATOM 732 C C . LEU A 1 93 ? -8.549 -6.283 4.999 1.00 96.56 93 LEU A C 1
ATOM 734 O O . LEU A 1 93 ? -7.663 -6.124 4.159 1.00 96.56 93 LEU A O 1
ATOM 738 N N . ARG A 1 94 ? -8.947 -7.499 5.396 1.00 96.38 94 ARG A N 1
ATOM 739 C CA . ARG A 1 94 ? -8.325 -8.775 4.994 1.00 96.38 94 ARG A CA 1
ATOM 740 C C . ARG A 1 94 ? -6.809 -8.798 5.228 1.00 96.38 94 ARG A C 1
ATOM 742 O O . ARG A 1 94 ? -6.032 -9.254 4.390 1.00 96.38 94 ARG A O 1
ATOM 749 N N . VAL A 1 95 ? -6.378 -8.293 6.383 1.00 95.31 95 VAL A N 1
ATOM 750 C CA . VAL A 1 95 ? -4.972 -8.268 6.817 1.00 95.31 95 VAL A CA 1
ATOM 751 C C . VAL A 1 95 ? -4.807 -8.963 8.163 1.00 95.31 95 VAL A C 1
ATOM 753 O O . VAL A 1 95 ? -5.755 -9.154 8.912 1.00 95.31 95 VAL A O 1
ATOM 756 N N . ALA A 1 96 ? -3.573 -9.311 8.522 1.00 93.25 96 ALA A N 1
ATOM 757 C CA . ALA A 1 96 ? -3.290 -9.832 9.856 1.00 93.25 96 ALA A CA 1
ATOM 758 C C . ALA A 1 96 ? -3.459 -8.743 10.935 1.00 93.25 96 ALA A C 1
ATOM 760 O O . ALA A 1 96 ? -3.050 -7.598 10.734 1.00 93.25 96 ALA A O 1
ATOM 761 N N . SER A 1 97 ? -3.924 -9.114 12.133 1.00 88.44 97 SER A N 1
ATOM 762 C CA . SER A 1 97 ? -4.112 -8.191 13.270 1.00 88.44 97 SER A CA 1
ATOM 763 C C . SER A 1 97 ? -2.850 -7.391 13.621 1.00 88.44 97 SER A C 1
ATOM 765 O O . SER A 1 97 ? -2.923 -6.210 13.958 1.00 88.44 97 SER A O 1
ATOM 767 N N . ARG A 1 98 ? -1.662 -7.990 13.448 1.00 88.81 98 ARG A N 1
ATOM 768 C CA . ARG A 1 98 ? -0.362 -7.313 13.628 1.00 88.81 98 ARG A CA 1
ATOM 769 C C . ARG A 1 98 ? -0.182 -6.082 12.730 1.00 88.81 98 ARG A C 1
ATOM 771 O O . ARG A 1 98 ? 0.495 -5.135 13.128 1.00 88.81 98 ARG A O 1
ATOM 778 N N . THR A 1 99 ? -0.776 -6.081 11.537 1.00 92.94 99 THR A N 1
ATOM 779 C CA . THR A 1 99 ? -0.743 -4.947 10.603 1.00 92.94 99 THR A CA 1
ATOM 780 C C . THR A 1 99 ? -1.536 -3.774 11.168 1.00 92.94 99 THR A C 1
ATOM 782 O O . THR A 1 99 ? -1.032 -2.653 11.182 1.00 92.94 99 THR A O 1
ATOM 785 N N . VAL A 1 100 ? -2.719 -4.041 11.730 1.00 92.44 100 VAL A N 1
ATOM 786 C CA . VAL A 1 100 ? -3.566 -3.033 12.388 1.00 92.44 100 VAL A CA 1
ATOM 787 C C . VAL A 1 100 ? -2.853 -2.430 13.601 1.00 92.44 100 VAL A C 1
ATOM 789 O O . VAL A 1 100 ? -2.798 -1.209 13.741 1.00 92.44 100 VAL A O 1
ATOM 792 N N . THR A 1 101 ? -2.225 -3.263 14.439 1.00 88.44 101 THR A N 1
ATOM 793 C CA . THR A 1 101 ? -1.441 -2.797 15.596 1.00 88.44 101 THR A CA 1
ATOM 794 C C . 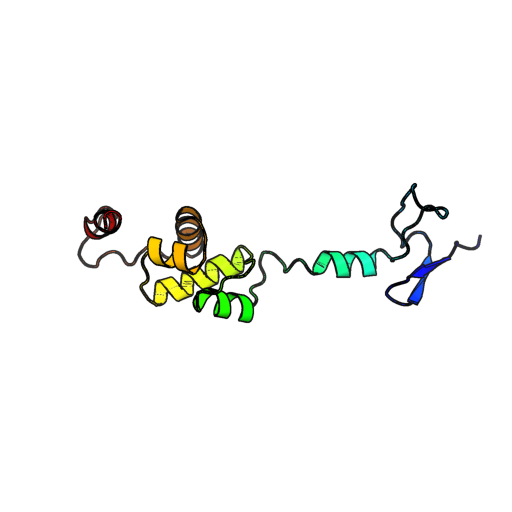THR A 1 101 ? -0.301 -1.866 15.180 1.00 88.44 101 THR A C 1
ATOM 796 O O . THR A 1 101 ? -0.130 -0.794 15.762 1.00 88.44 101 THR A O 1
ATOM 799 N N . ARG A 1 102 ? 0.469 -2.237 14.146 1.00 89.00 102 ARG A N 1
ATOM 800 C CA . ARG A 1 102 ? 1.554 -1.394 13.613 1.00 89.00 102 ARG A CA 1
ATOM 801 C C . ARG A 1 102 ? 1.025 -0.082 13.034 1.00 89.00 102 ARG A C 1
ATOM 803 O O . ARG A 1 102 ? 1.598 0.968 13.311 1.00 89.00 102 ARG A O 1
ATOM 810 N N . ALA A 1 103 ? -0.066 -0.132 12.270 1.00 91.69 103 ALA A N 1
ATOM 811 C CA . ALA A 1 103 ? -0.687 1.046 11.672 1.00 91.69 103 ALA A CA 1
ATOM 812 C C . ALA A 1 103 ? -1.161 2.049 12.735 1.00 91.69 103 ALA A C 1
ATOM 814 O O . ALA A 1 103 ? -0.832 3.229 12.645 1.00 91.69 103 ALA A O 1
ATOM 815 N N . ARG A 1 104 ? -1.845 1.581 13.787 1.00 88.88 104 ARG A N 1
ATOM 816 C CA . ARG A 1 104 ? -2.265 2.436 14.908 1.00 88.88 104 ARG A CA 1
ATOM 817 C C . ARG A 1 104 ? -1.084 3.072 15.640 1.00 88.88 104 ARG A C 1
ATOM 819 O O . ARG A 1 104 ? -1.124 4.267 15.911 1.00 88.88 104 ARG A O 1
ATOM 826 N N . ARG A 1 105 ? -0.008 2.311 15.891 1.00 87.3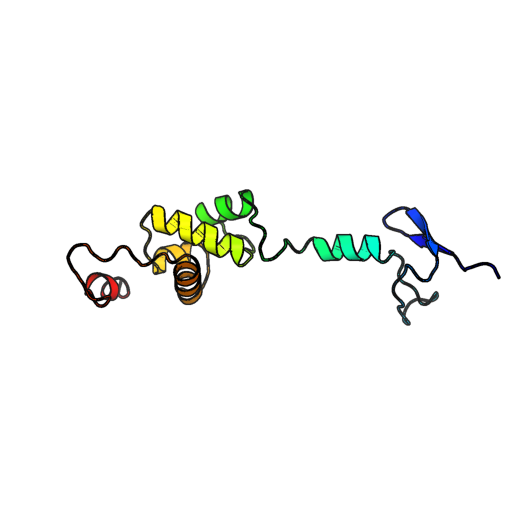8 105 ARG A N 1
ATOM 827 C CA . ARG A 1 105 ? 1.223 2.845 16.505 1.00 87.38 105 ARG A CA 1
ATOM 828 C C . ARG A 1 105 ? 1.836 3.970 15.669 1.00 87.38 105 ARG A C 1
ATOM 830 O O . ARG A 1 105 ? 2.262 4.965 16.240 1.00 87.38 105 ARG A O 1
ATOM 837 N N . HIS A 1 106 ? 1.853 3.826 14.343 1.00 87.31 106 HIS A N 1
ATOM 838 C CA . HIS A 1 106 ? 2.340 4.869 13.432 1.00 87.31 106 HIS A CA 1
ATOM 839 C C . HIS A 1 106 ? 1.506 6.148 13.466 1.00 87.31 106 HIS A C 1
ATOM 841 O O . HIS A 1 106 ? 2.044 7.226 13.254 1.00 87.31 106 HIS A O 1
ATOM 847 N N . LEU A 1 107 ? 0.205 6.023 13.703 1.00 86.75 107 LEU A N 1
ATOM 848 C CA . LEU A 1 107 ? -0.714 7.155 13.758 1.00 86.75 107 LEU A CA 1
ATOM 849 C C . LEU A 1 107 ? -0.844 7.743 15.166 1.00 86.75 107 LEU A C 1
ATOM 851 O O . LEU A 1 107 ? -1.656 8.638 15.372 1.00 86.75 107 LEU A O 1
ATOM 855 N N . HIS A 1 108 ? -0.109 7.204 16.145 1.00 83.94 108 HIS A N 1
ATOM 856 C CA . HIS A 1 108 ? -0.287 7.515 17.565 1.00 83.94 108 HIS A CA 1
ATOM 857 C C . HIS A 1 108 ? -1.742 7.365 18.037 1.00 83.94 108 HIS A C 1
ATOM 859 O O . HIS A 1 108 ? -2.145 7.953 19.037 1.00 83.94 108 HIS A O 1
ATOM 865 N N . LEU A 1 109 ? -2.519 6.524 17.343 1.00 72.38 109 LEU A N 1
ATOM 866 C CA . LEU A 1 109 ? -3.846 6.108 17.763 1.00 72.38 109 LEU A CA 1
ATOM 867 C C . LEU A 1 109 ? -3.642 5.070 18.856 1.00 72.38 109 LEU A C 1
ATOM 869 O O . LEU A 1 109 ? -3.667 3.857 18.619 1.00 72.38 109 LEU A O 1
ATOM 873 N N . THR A 1 110 ? -3.375 5.544 20.068 1.00 61.38 110 THR A N 1
ATOM 874 C CA . THR A 1 110 ? -3.602 4.721 21.245 1.00 61.38 110 THR A CA 1
ATOM 875 C C . THR A 1 110 ? -5.050 4.237 21.184 1.00 61.38 110 THR A C 1
ATOM 877 O O . THR A 1 110 ? -5.933 4.985 20.744 1.00 61.38 110 THR A O 1
ATOM 880 N N . PRO A 1 111 ? -5.336 2.975 21.559 1.00 54.72 111 PRO A N 1
ATOM 881 C CA . PRO A 1 111 ? -6.723 2.623 21.826 1.00 54.72 111 PRO A CA 1
ATOM 882 C C . PRO A 1 111 ? -7.272 3.697 22.770 1.00 54.72 111 PRO A C 1
ATOM 884 O O . PRO A 1 111 ? -6.503 4.149 23.629 1.00 54.72 111 PRO A O 1
ATOM 887 N N . PRO A 1 112 ? -8.534 4.145 22.616 1.00 50.47 112 PRO A N 1
ATOM 888 C CA . PRO A 1 112 ? -9.129 4.966 23.650 1.00 50.47 112 PRO A CA 1
ATOM 889 C C . PRO A 1 112 ? -8.902 4.191 24.938 1.00 50.47 112 PRO A C 1
ATOM 891 O O . PRO A 1 112 ? -9.396 3.068 25.079 1.00 50.47 112 PRO A O 1
ATOM 894 N N . LEU A 1 113 ? -8.046 4.739 25.807 1.00 49.06 113 LEU A N 1
ATOM 895 C CA . LEU A 1 113 ? -7.870 4.208 27.139 1.00 49.06 113 LEU A CA 1
ATOM 896 C C . LEU A 1 113 ? -9.294 4.103 27.652 1.00 49.06 113 LEU A C 1
ATOM 898 O O . LEU A 1 113 ? -10.051 5.080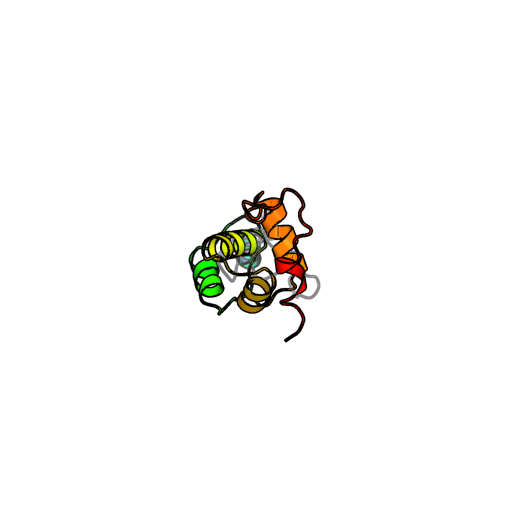 27.596 1.00 49.06 113 LEU A O 1
ATOM 902 N N . CYS A 1 114 ? -9.699 2.892 28.020 1.00 47.94 114 CYS A N 1
ATOM 903 C CA . CYS A 1 114 ? -10.934 2.718 28.752 1.00 47.94 114 CYS A CA 1
ATOM 904 C C . CYS A 1 114 ? -10.915 3.796 29.842 1.00 47.94 114 CYS A C 1
ATOM 906 O O . CYS A 1 114 ? -9.944 3.864 30.597 1.00 47.94 114 CYS A O 1
ATOM 908 N N . ARG A 1 115 ? -11.909 4.699 29.862 1.00 46.69 115 ARG A N 1
ATOM 909 C CA . ARG A 1 115 ? -11.890 5.898 30.726 1.00 46.69 115 ARG A CA 1
ATOM 910 C C . ARG A 1 115 ? -11.724 5.556 32.217 1.00 46.69 115 ARG A C 1
ATOM 912 O O . ARG A 1 115 ? -11.449 6.447 33.007 1.00 46.69 115 ARG A O 1
ATOM 919 N N . SER A 1 116 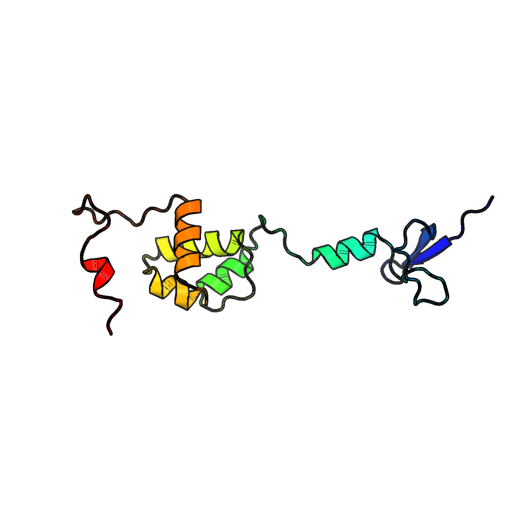? -11.864 4.282 32.585 1.00 48.31 116 SER A N 1
ATOM 920 C CA . SER A 1 116 ? -11.708 3.729 33.928 1.00 48.31 116 SER A CA 1
ATOM 921 C C . SER A 1 116 ? -10.494 2.802 34.129 1.00 48.31 116 SER A C 1
ATOM 923 O O . SER A 1 116 ? -10.366 2.229 35.208 1.00 48.31 116 SER A O 1
ATOM 925 N N . CYS A 1 117 ? -9.592 2.610 33.156 1.00 46.41 117 CYS A N 1
ATOM 926 C CA . CYS A 1 117 ? -8.436 1.714 33.323 1.00 46.41 117 CYS A CA 1
ATOM 927 C C . CYS A 1 117 ? -7.127 2.356 32.842 1.00 46.41 117 CYS A C 1
ATOM 929 O O . CYS A 1 117 ? -6.901 2.526 31.646 1.00 46.41 117 CYS A O 1
ATOM 931 N N . ALA A 1 118 ? -6.234 2.651 33.792 1.00 47.88 118 ALA A N 1
ATOM 932 C CA . ALA A 1 118 ? -4.901 3.216 33.555 1.00 47.88 118 ALA A CA 1
ATOM 933 C C . ALA A 1 118 ? -3.867 2.202 33.017 1.00 47.88 118 ALA A C 1
ATOM 935 O O . ALA A 1 118 ? -2.724 2.560 32.748 1.00 47.88 118 ALA A O 1
ATOM 936 N N . SER A 1 119 ? -4.247 0.937 32.843 1.00 49.06 119 SER A N 1
ATOM 937 C CA . SER A 1 119 ? -3.384 -0.125 32.331 1.00 49.06 119 SER A CA 1
ATOM 938 C C . SER A 1 119 ? -4.023 -0.770 31.101 1.00 49.06 119 SER A C 1
ATOM 940 O O . SER A 1 119 ? -5.200 -1.132 31.102 1.00 49.06 119 SER A O 1
ATOM 942 N N . GLY A 1 120 ? -3.239 -0.938 30.032 1.00 45.75 120 GLY A N 1
ATOM 943 C CA . GLY A 1 120 ? -3.641 -1.578 28.768 1.00 45.75 120 GLY A CA 1
ATOM 944 C C . GLY A 1 120 ? -3.955 -3.080 28.869 1.00 45.75 120 GLY A C 1
ATOM 945 O O . GLY A 1 120 ? -3.796 -3.800 27.891 1.00 45.75 120 GLY A O 1
ATOM 946 N N . ALA A 1 121 ? -4.370 -3.552 30.045 1.00 51.03 121 ALA A N 1
ATOM 947 C CA . ALA A 1 121 ? -4.621 -4.944 30.401 1.00 51.03 121 ALA A CA 1
ATOM 948 C C . ALA A 1 121 ? -6.069 -5.165 30.885 1.00 51.03 121 ALA A C 1
ATOM 950 O O . ALA A 1 121 ? -6.338 -6.073 31.667 1.00 51.03 121 ALA A O 1
ATOM 951 N N . CYS A 1 122 ? -7.020 -4.324 30.463 1.00 51.81 122 CYS A N 1
ATOM 952 C CA . CYS A 1 122 ? -8.415 -4.512 30.850 1.00 51.81 122 CYS A CA 1
ATOM 953 C C . CYS A 1 122 ? -9.027 -5.735 30.140 1.00 51.81 122 CYS A C 1
ATOM 955 O O . CYS A 1 122 ? -8.930 -5.881 28.918 1.00 51.81 122 CYS A O 1
ATOM 957 N N . ARG A 1 123 ? -9.708 -6.574 30.931 1.00 44.78 123 ARG A N 1
ATOM 958 C CA . ARG A 1 123 ? -10.369 -7.845 30.574 1.00 44.78 123 ARG A CA 1
ATOM 959 C C . ARG A 1 123 ? -11.281 -7.767 29.341 1.00 44.78 123 ARG A C 1
ATOM 961 O O . ARG A 1 123 ? -11.395 -8.746 28.610 1.00 44.78 123 ARG A O 1
ATOM 968 N N . TRP A 1 124 ? -11.823 -6.582 29.039 1.00 51.38 124 TRP A N 1
ATOM 969 C CA . TRP A 1 124 ? -12.626 -6.321 27.836 1.00 51.38 124 TRP A CA 1
ATOM 970 C C . TRP A 1 124 ? -11.884 -6.632 26.519 1.00 51.38 124 TRP A C 1
ATOM 972 O O . TRP A 1 124 ? -12.510 -6.985 25.524 1.00 51.38 124 TRP A O 1
ATOM 982 N N . HIS A 1 125 ? -10.547 -6.551 26.500 1.00 51.72 125 HIS A N 1
ATOM 983 C CA . HIS A 1 125 ? -9.740 -6.881 25.319 1.00 51.72 125 HIS A CA 1
ATOM 984 C C . HIS A 1 125 ? -9.422 -8.377 25.158 1.00 51.72 125 HIS A C 1
ATOM 986 O O . HIS A 1 125 ? -9.062 -8.784 24.056 1.00 51.72 125 HIS A O 1
ATOM 992 N N . ILE A 1 126 ? -9.554 -9.189 26.212 1.00 48.12 126 ILE A N 1
ATOM 993 C CA . ILE A 1 126 ? -9.197 -10.619 26.196 1.00 48.12 126 ILE A CA 1
ATOM 994 C C . ILE A 1 126 ? -10.407 -11.490 25.817 1.00 48.12 126 ILE A C 1
ATOM 996 O O . ILE A 1 126 ? -10.258 -12.504 25.147 1.00 48.12 126 ILE A O 1
ATOM 1000 N N . GLU A 1 127 ? -11.629 -11.096 26.182 1.00 42.78 127 GLU A N 1
ATOM 1001 C CA . GLU A 1 127 ? -12.800 -11.987 26.087 1.00 42.78 127 GLU A CA 1
ATOM 1002 C C . GLU A 1 127 ? -13.519 -11.998 24.717 1.00 42.78 127 GLU A C 1
ATOM 1004 O O . GLU A 1 127 ? -14.407 -12.817 24.511 1.00 42.78 127 GLU A O 1
ATOM 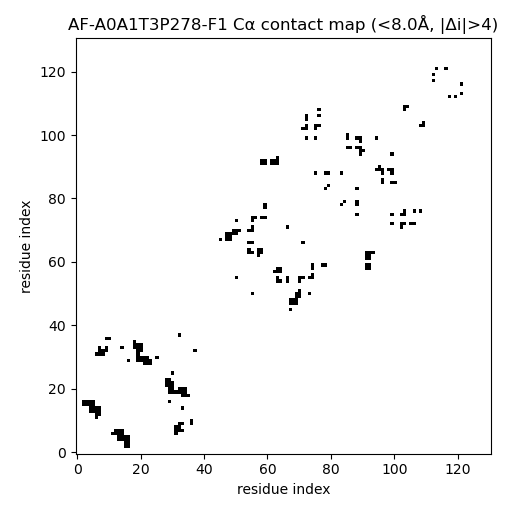1009 N N . ARG A 1 128 ? -13.116 -11.189 23.720 1.00 47.81 128 ARG A N 1
ATOM 1010 C CA . ARG A 1 128 ? -13.644 -11.294 22.329 1.00 47.81 128 ARG A CA 1
ATOM 1011 C C . ARG A 1 128 ? -12.759 -12.110 21.375 1.00 47.81 128 ARG A C 1
ATOM 1013 O O . ARG A 1 128 ? -12.921 -12.023 20.159 1.00 47.81 128 ARG A O 1
ATOM 1020 N N . THR A 1 129 ? -11.838 -12.918 21.903 1.00 45.44 129 THR A N 1
ATOM 1021 C CA . THR A 1 129 ? -11.090 -13.937 21.136 1.00 45.44 129 THR A CA 1
ATOM 1022 C C . THR A 1 129 ? -11.614 -15.365 21.315 1.00 45.44 129 THR A C 1
ATOM 1024 O O . THR A 1 129 ? -11.025 -16.282 20.756 1.00 45.44 129 THR A O 1
ATOM 1027 N N . ALA A 1 130 ? -12.722 -15.569 22.032 1.00 37.72 130 ALA A N 1
ATOM 1028 C CA . ALA A 1 130 ? -13.346 -16.882 22.194 1.00 37.72 130 ALA A CA 1
ATOM 1029 C C . ALA A 1 130 ? -14.875 -16.794 22.049 1.00 37.72 130 ALA A C 1
ATOM 1031 O O . ALA A 1 130 ? -15.594 -16.752 23.041 1.00 37.72 130 ALA A O 1
ATOM 1032 N N . ALA A 1 131 ? -15.337 -16.704 20.802 1.00 35.94 131 ALA A N 1
ATOM 1033 C CA . ALA A 1 131 ? -16.635 -17.168 20.303 1.00 35.94 131 ALA A CA 1
ATOM 1034 C C . ALA A 1 131 ? -16.616 -17.042 18.776 1.00 35.94 131 ALA A C 1
ATOM 1036 O O . ALA A 1 131 ? -16.241 -15.940 18.289 1.00 35.94 131 ALA A O 1
#

pLDDT: mean 82.61, std 18.04, range [35.94, 97.31]

Secondary structure (DSSP, 8-state):
-PPPEEE-TTT--EEEGGGEEE-TTSTTSEEEEEHHHHHHHHTTS--TT---HHHHHHHHTT---S--HHHHHHHHHHHHHTT--HHHHHHHHTS-HHHHHHHHHHTT------TT-SSS--GGGTGGG--

Foldseek 3Di:
DDFDWAAAPPPRDIDGQVQFDADPVDPVRTDSHGVVRVVVVVPVPDDLQDEDVVQLVCLLVLNHDDHRLNSLLVNLVVVVVVVDDLVRSCNSNVHDSVSSVVSCVVVVVDRPQPPPDPDPPDPVNVPVVPD

Solvent-accessible surface area (backbone atoms only — not comparable to full-atom values): 7936 Å² total; per-residue (Å²): 136,87,80,62,67,44,65,18,78,81,79,69,47,75,38,51,53,88,46,30,50,78,35,87,89,42,99,83,36,47,48,60,44,31,48,71,61,49,48,60,64,63,52,74,56,72,55,60,78,56,66,56,66,72,59,27,52,38,21,68,70,54,57,47,70,95,68,46,69,36,26,48,32,51,31,51,50,56,43,47,76,73,66,50,50,67,64,55,50,15,61,37,52,74,47,60,51,70,56,52,55,53,34,30,60,76,68,68,52,65,72,80,63,56,95,88,44,99,53,103,76,54,66,82,74,63,65,80,77,74,127

Sequence (131 aa):
MSLATKQCNRCHRNRTVSKFWRDARLPDGFRGICTTCSELTRGTGRRPDEVDPMAVERAVAGNPGKLNPAECREAVRILTERRLSYRDIAEHLRVASRTVTRARRHLHLTPPLCRSCASGACRWHIERTAA

Organism: NCBI:txid159449

Mean predicted aligned error: 13.26 Å